Protein AF-A0A7U5XX46-F1 (afdb_monomer_lite)

Foldseek 3Di:
DPLLVVLLVQLVVLLVLLVVLVCCVPPNDDDPVNCVSNVVVLVVQQVCCVVCVVVVQFPPDPRRGGHPVVSVVSSNVVSVVSSVVSVVVVVVVVVVD

Sequence (97 aa):
MPVRRRALLAATCVVAYFFVSYAVIVFGPAGPVTFYATLPAQALVIAWNPVLGPLGLTEGSWLVAPTVPACIAIVLLYGALAYGAVLLAGARRGRGR

pLDDT: mean 76.67, std 8.66, range [46.69, 86.94]

Secondary structure (DSSP, 8-state):
--HHHHHHHHHHHHHHHHHHHHHHHHHSPPSHHHHHHHHHHHHHHHHHHHHHTTTT-B--SSS-PBPHHHHHHHHHHHHHHHHHHHHHHHHHHHTT-

Radius of gyration: 16.11 Å; chains: 1; bounding box: 38×23×49 Å

Structure (mmCIF, N/CA/C/O backbone):
data_AF-A0A7U5XX46-F1
#
_entry.id   AF-A0A7U5XX46-F1
#
loop_
_atom_site.group_PDB
_atom_site.id
_atom_site.type_symbol
_atom_site.label_atom_id
_atom_site.label_alt_id
_atom_site.label_comp_id
_atom_site.label_asym_id
_atom_site.label_entity_id
_atom_site.label_seq_id
_atom_site.pdbx_PDB_ins_code
_atom_site.Cartn_x
_atom_site.Cartn_y
_atom_site.Cartn_z
_atom_site.occupancy
_atom_site.B_iso_or_equiv
_atom_site.auth_seq_id
_atom_site.auth_comp_id
_atom_site.auth_asym_id
_atom_site.auth_atom_id
_atom_site.pdbx_PDB_model_num
ATOM 1 N N . MET A 1 1 ? -8.195 10.478 22.440 1.00 59.66 1 MET A N 1
ATOM 2 C CA . MET A 1 1 ? -8.501 10.637 20.997 1.00 59.66 1 MET A CA 1
ATOM 3 C C . MET A 1 1 ? -9.655 9.717 20.616 1.00 59.66 1 MET A C 1
ATOM 5 O O . MET A 1 1 ? -9.567 8.538 20.946 1.00 59.66 1 MET A O 1
ATOM 9 N N . PRO A 1 2 ? -10.705 10.217 19.943 1.00 80.44 2 PRO A N 1
ATOM 10 C CA . PRO A 1 2 ? -11.806 9.381 19.459 1.00 80.44 2 PRO A CA 1
ATOM 11 C C . PRO A 1 2 ? -11.294 8.327 18.462 1.00 80.44 2 PRO A C 1
ATOM 13 O O . PRO A 1 2 ? -10.427 8.625 17.639 1.00 80.44 2 PRO A O 1
ATOM 16 N N . VAL A 1 3 ? -11.826 7.099 18.528 1.00 82.75 3 VAL A N 1
ATOM 17 C CA . VAL A 1 3 ? -11.400 5.941 17.704 1.00 82.75 3 VAL A CA 1
ATOM 18 C C . VAL A 1 3 ? -11.410 6.276 16.209 1.00 82.75 3 VAL A C 1
ATOM 20 O O . VAL A 1 3 ? -10.476 5.930 15.493 1.00 82.75 3 VAL A O 1
ATOM 23 N N . ARG A 1 4 ? -12.397 7.060 15.764 1.00 80.88 4 ARG A N 1
ATOM 24 C CA . ARG A 1 4 ? -12.509 7.545 14.382 1.00 80.88 4 ARG A CA 1
ATOM 25 C C . ARG A 1 4 ? -11.303 8.381 13.932 1.00 80.88 4 ARG A C 1
ATOM 27 O O . ARG A 1 4 ? -10.827 8.192 12.823 1.00 80.88 4 ARG A O 1
ATOM 34 N N . ARG A 1 5 ? -10.753 9.252 14.794 1.00 84.19 5 ARG A N 1
ATOM 35 C CA . ARG A 1 5 ? -9.530 10.019 14.472 1.00 84.19 5 ARG A CA 1
ATOM 36 C C . ARG A 1 5 ? -8.305 9.114 14.353 1.00 84.19 5 ARG A C 1
ATOM 38 O O . ARG A 1 5 ? -7.476 9.349 13.487 1.00 84.19 5 ARG A O 1
ATOM 45 N N . ARG A 1 6 ? -8.198 8.075 15.190 1.00 81.62 6 ARG A N 1
ATOM 46 C CA . ARG A 1 6 ? -7.104 7.090 15.099 1.00 81.62 6 ARG A CA 1
ATOM 47 C C . ARG A 1 6 ? -7.185 6.273 13.811 1.00 81.62 6 ARG A C 1
ATOM 49 O O . ARG A 1 6 ? -6.161 6.047 13.184 1.00 81.62 6 ARG A O 1
ATOM 56 N N . ALA A 1 7 ? -8.392 5.877 13.413 1.00 80.50 7 ALA A N 1
ATOM 57 C CA . ALA A 1 7 ? -8.620 5.161 12.163 1.00 80.50 7 ALA A CA 1
ATOM 58 C C . ALA A 1 7 ? -8.274 6.027 10.942 1.00 80.50 7 ALA A C 1
ATOM 60 O O . ALA A 1 7 ? -7.604 5.548 10.033 1.00 80.50 7 ALA A O 1
ATOM 61 N N . LEU A 1 8 ? -8.667 7.308 10.950 1.00 82.50 8 LEU A N 1
ATOM 62 C CA . LEU A 1 8 ? -8.284 8.260 9.902 1.00 82.50 8 LEU A CA 1
ATOM 63 C C . LEU A 1 8 ? -6.766 8.442 9.833 1.00 82.50 8 LEU A C 1
ATOM 65 O O . LEU A 1 8 ? -6.205 8.314 8.756 1.00 82.50 8 LEU A O 1
ATOM 69 N N . LEU A 1 9 ? -6.097 8.659 10.971 1.00 85.44 9 LEU A N 1
ATOM 70 C CA . LEU A 1 9 ? -4.636 8.776 11.015 1.00 85.44 9 LEU A CA 1
ATOM 71 C C . LEU A 1 9 ? -3.947 7.530 10.452 1.00 85.44 9 LEU A C 1
ATOM 73 O O . LEU A 1 9 ? -3.052 7.663 9.629 1.00 85.44 9 LEU A O 1
ATOM 77 N N . ALA A 1 10 ? -4.386 6.329 10.841 1.00 81.56 10 ALA A N 1
ATOM 78 C CA . ALA A 1 10 ? -3.822 5.085 10.322 1.00 81.56 10 ALA A CA 1
ATOM 79 C C . ALA A 1 10 ? -3.997 4.962 8.800 1.00 81.56 10 ALA A C 1
ATOM 81 O O . ALA A 1 10 ? -3.032 4.664 8.101 1.00 81.56 10 ALA A O 1
ATOM 82 N N . ALA A 1 11 ? -5.194 5.249 8.280 1.00 82.38 11 ALA A N 1
ATOM 83 C CA . ALA A 1 11 ? -5.454 5.239 6.843 1.00 82.38 11 ALA A CA 1
ATOM 84 C C . ALA A 1 11 ? -4.588 6.266 6.101 1.00 82.38 11 ALA A C 1
ATOM 86 O O . ALA A 1 11 ? -3.963 5.932 5.099 1.00 82.38 11 ALA A O 1
ATOM 87 N N . THR A 1 12 ? -4.491 7.492 6.621 1.00 84.31 12 THR A N 1
ATOM 88 C CA . THR A 1 12 ? -3.649 8.548 6.048 1.00 84.31 12 THR A CA 1
ATOM 89 C C . THR A 1 12 ? -2.174 8.164 6.063 1.00 84.31 12 THR A C 1
ATOM 91 O O . THR A 1 12 ? -1.505 8.359 5.057 1.00 84.31 12 THR A O 1
ATOM 94 N N . CYS A 1 13 ? -1.663 7.583 7.152 1.00 86.94 13 CYS A N 1
ATOM 95 C CA . CYS A 1 13 ? -0.278 7.116 7.224 1.00 86.94 13 CYS A CA 1
ATOM 96 C C . CYS A 1 13 ? 0.010 6.019 6.195 1.00 86.94 13 CYS A C 1
ATOM 98 O O . CYS A 1 13 ? 1.054 6.063 5.553 1.00 86.94 13 CYS A O 1
ATOM 100 N N . VAL A 1 14 ? -0.912 5.070 6.004 1.00 84.31 14 VAL A N 1
ATOM 101 C CA . VAL A 1 14 ? -0.772 4.013 4.991 1.00 84.31 14 VAL A CA 1
ATOM 102 C C . VAL A 1 14 ? -0.757 4.616 3.588 1.00 84.31 14 VAL A C 1
ATOM 104 O O . VAL A 1 14 ? 0.158 4.339 2.819 1.00 84.31 14 VAL A O 1
ATOM 107 N N . VAL A 1 15 ? -1.714 5.491 3.270 1.00 84.38 15 VAL A N 1
ATOM 108 C CA . VAL A 1 15 ? -1.781 6.157 1.960 1.00 84.38 15 VAL A CA 1
ATOM 109 C C . VAL A 1 15 ? -0.520 6.981 1.701 1.00 84.38 15 VAL A C 1
ATOM 111 O O . VAL A 1 15 ? 0.105 6.831 0.654 1.00 84.38 15 VAL A O 1
ATOM 114 N N . ALA A 1 16 ? -0.107 7.806 2.666 1.00 85.44 16 ALA A N 1
ATOM 115 C CA . ALA A 1 16 ? 1.088 8.632 2.554 1.00 85.44 16 ALA A CA 1
ATOM 116 C C . ALA A 1 16 ? 2.350 7.782 2.374 1.00 85.44 16 ALA A C 1
ATOM 118 O O . ALA A 1 16 ? 3.158 8.093 1.507 1.00 85.44 16 ALA A O 1
ATOM 119 N N . TYR A 1 17 ? 2.497 6.690 3.132 1.00 83.88 17 TYR A N 1
ATOM 120 C CA . TYR A 1 17 ? 3.621 5.769 2.979 1.00 83.88 17 TYR A CA 1
ATOM 121 C C . TYR A 1 17 ? 3.709 5.226 1.551 1.00 83.88 17 TYR A C 1
ATOM 123 O O . TYR A 1 17 ? 4.760 5.341 0.932 1.00 83.88 17 TYR A O 1
ATOM 131 N N . PHE A 1 18 ? 2.606 4.727 0.985 1.00 80.38 18 PHE A N 1
ATOM 132 C CA . PHE A 1 18 ? 2.615 4.203 -0.383 1.00 80.38 18 PHE A CA 1
ATOM 133 C C . PHE A 1 18 ? 2.914 5.272 -1.440 1.00 80.38 18 PHE A C 1
ATOM 135 O O . PHE A 1 18 ? 3.694 5.010 -2.354 1.00 80.38 18 PHE A O 1
ATOM 142 N N . PHE A 1 19 ? 2.347 6.475 -1.310 1.00 81.19 19 PHE A N 1
ATOM 143 C CA . PHE A 1 19 ? 2.652 7.588 -2.216 1.00 81.19 19 PHE A CA 1
ATOM 144 C C . PHE A 1 19 ? 4.125 7.997 -2.143 1.00 81.19 19 PHE A C 1
ATOM 146 O O . PHE A 1 19 ? 4.761 8.187 -3.179 1.00 81.19 19 PHE A O 1
ATOM 153 N N . VAL A 1 20 ? 4.682 8.101 -0.933 1.00 82.81 20 VAL A N 1
ATOM 154 C CA . VAL A 1 20 ? 6.100 8.418 -0.726 1.00 82.81 20 VAL A CA 1
ATOM 155 C C . VAL A 1 20 ? 6.979 7.305 -1.286 1.00 82.81 20 VAL A C 1
ATOM 157 O O . VAL A 1 20 ? 7.923 7.599 -2.010 1.00 82.81 20 VAL A O 1
ATOM 160 N N . SER A 1 21 ? 6.659 6.035 -1.030 1.00 76.81 21 SER A N 1
ATOM 161 C CA . SER A 1 21 ? 7.401 4.903 -1.589 1.00 76.81 21 SER A CA 1
ATOM 162 C C . SER A 1 21 ? 7.379 4.903 -3.116 1.00 76.81 21 SER A C 1
ATOM 164 O O . SER A 1 21 ? 8.425 4.706 -3.723 1.00 76.81 21 SER A O 1
ATOM 166 N N . TYR A 1 22 ? 6.234 5.183 -3.744 1.00 75.44 22 TYR A N 1
ATOM 167 C CA . TYR A 1 22 ? 6.136 5.312 -5.199 1.00 75.44 22 TYR A CA 1
ATOM 168 C C . TYR A 1 22 ? 6.981 6.478 -5.725 1.00 75.44 22 TYR A C 1
ATOM 170 O O . TYR A 1 22 ? 7.786 6.294 -6.634 1.00 75.44 22 TYR A O 1
ATOM 178 N N . ALA A 1 23 ? 6.866 7.662 -5.116 1.00 75.94 23 ALA A N 1
ATOM 179 C CA . ALA A 1 23 ? 7.655 8.826 -5.510 1.00 75.94 23 ALA A CA 1
ATOM 180 C C . ALA A 1 23 ? 9.165 8.568 -5.379 1.00 75.94 23 ALA A C 1
ATOM 182 O O . ALA A 1 23 ? 9.939 8.980 -6.236 1.00 75.94 23 ALA A O 1
ATOM 183 N N . VAL A 1 24 ? 9.580 7.844 -4.339 1.00 78.56 24 VAL A N 1
ATOM 184 C CA . VAL A 1 24 ? 10.975 7.454 -4.108 1.00 78.56 24 VAL A CA 1
ATOM 185 C C . VAL A 1 24 ? 11.456 6.407 -5.122 1.00 78.56 24 VAL A C 1
ATOM 187 O O . VAL A 1 24 ? 12.600 6.489 -5.553 1.00 78.56 24 VAL A O 1
ATOM 190 N N . ILE A 1 25 ? 10.609 5.463 -5.550 1.00 74.88 25 ILE A N 1
ATOM 191 C CA . ILE A 1 25 ? 10.949 4.508 -6.623 1.00 74.88 25 ILE A CA 1
ATOM 192 C C . ILE A 1 25 ? 11.121 5.231 -7.969 1.00 74.88 25 ILE A C 1
ATOM 194 O O . ILE A 1 25 ? 12.046 4.916 -8.710 1.00 74.88 25 ILE A O 1
ATOM 198 N N . VAL A 1 26 ? 10.233 6.179 -8.290 1.00 72.56 26 VAL A N 1
ATOM 199 C CA . VAL A 1 26 ? 10.183 6.826 -9.615 1.00 72.56 26 VAL A CA 1
ATOM 200 C C . VAL A 1 26 ? 11.173 7.986 -9.745 1.00 72.56 26 VAL A C 1
ATOM 202 O O . VAL A 1 26 ? 11.810 8.135 -10.784 1.00 72.56 26 VAL A O 1
ATOM 205 N N . PHE A 1 27 ? 11.303 8.817 -8.709 1.00 75.38 27 PHE A N 1
ATOM 206 C CA . PHE A 1 27 ? 12.080 10.065 -8.743 1.00 75.38 27 PHE A CA 1
ATOM 207 C C . PHE A 1 27 ? 13.255 10.086 -7.756 1.00 75.38 27 PHE A C 1
ATOM 209 O O . PHE A 1 27 ? 14.038 11.036 -7.755 1.00 75.38 27 PHE A O 1
ATOM 216 N N . GLY A 1 28 ? 13.357 9.096 -6.867 1.00 70.06 28 GLY A N 1
ATOM 217 C CA . GLY A 1 28 ? 14.361 9.082 -5.809 1.00 70.06 28 GLY A CA 1
ATOM 218 C C . GLY A 1 28 ? 15.743 8.617 -6.280 1.00 70.06 28 GLY A C 1
ATOM 219 O O . GLY A 1 28 ? 15.886 7.996 -7.334 1.00 70.06 28 GLY A O 1
ATOM 220 N N . PRO A 1 29 ? 16.792 8.888 -5.483 1.00 74.31 29 PRO A N 1
ATOM 221 C CA . PRO A 1 29 ? 18.133 8.403 -5.771 1.00 74.31 29 PRO A CA 1
ATOM 222 C C . PRO A 1 29 ? 18.178 6.871 -5.699 1.00 74.31 29 PRO A C 1
ATOM 224 O O . PRO A 1 29 ? 17.732 6.262 -4.720 1.00 74.31 29 PRO A O 1
ATOM 227 N N . ALA A 1 30 ? 18.750 6.246 -6.728 1.00 70.25 30 ALA A N 1
ATOM 228 C CA . ALA A 1 30 ? 18.974 4.807 -6.751 1.00 70.25 30 ALA A CA 1
ATOM 229 C C . ALA A 1 30 ? 20.018 4.423 -5.689 1.00 70.25 30 ALA A C 1
ATOM 231 O O . ALA A 1 30 ? 21.127 4.956 -5.663 1.00 70.25 30 ALA A O 1
ATOM 232 N N . GLY A 1 31 ? 19.660 3.502 -4.795 1.00 73.12 31 GLY A N 1
ATOM 233 C CA . GLY A 1 31 ? 20.548 3.049 -3.731 1.00 73.12 31 GLY A CA 1
ATOM 234 C C . GLY A 1 31 ? 19.901 2.019 -2.801 1.00 73.12 31 GLY A C 1
ATOM 235 O O . GLY A 1 31 ? 18.679 1.857 -2.803 1.00 73.12 31 GLY A O 1
ATOM 236 N N . PRO A 1 32 ? 20.702 1.325 -1.975 1.00 74.44 32 PRO A N 1
ATOM 237 C CA . PRO A 1 32 ? 20.214 0.254 -1.107 1.00 74.44 32 PRO A CA 1
ATOM 238 C C . PRO A 1 32 ? 19.196 0.752 -0.073 1.00 74.44 32 PRO A C 1
ATOM 240 O O . PRO A 1 32 ? 18.213 0.071 0.191 1.00 74.44 32 PRO A O 1
ATOM 243 N N . VAL A 1 33 ? 19.364 1.965 0.465 1.00 74.25 33 VAL A N 1
ATOM 244 C CA . VAL A 1 33 ? 18.415 2.558 1.427 1.00 74.25 33 VAL A CA 1
ATOM 245 C C . VAL A 1 33 ? 17.032 2.753 0.795 1.00 74.25 33 VAL A C 1
ATOM 247 O O . VAL A 1 33 ? 16.025 2.346 1.371 1.00 74.25 33 VAL A O 1
ATOM 250 N N . THR A 1 34 ? 16.991 3.306 -0.419 1.00 74.56 34 THR A N 1
ATOM 251 C CA . THR A 1 34 ? 15.780 3.472 -1.236 1.00 74.56 34 THR A CA 1
ATOM 252 C C . THR A 1 34 ? 15.123 2.120 -1.523 1.00 74.56 34 THR A C 1
ATOM 254 O O . THR A 1 34 ? 13.907 1.972 -1.385 1.00 74.56 34 THR A O 1
ATOM 257 N N . PHE A 1 35 ? 15.924 1.107 -1.857 1.00 73.75 35 PHE A N 1
ATOM 258 C CA . PHE A 1 35 ? 15.441 -0.248 -2.111 1.00 73.75 35 PHE A CA 1
ATOM 259 C C . PHE A 1 35 ? 14.770 -0.857 -0.870 1.00 73.75 35 PHE A C 1
ATOM 261 O O . PHE A 1 35 ? 13.624 -1.291 -0.950 1.00 73.75 35 PHE A O 1
ATOM 268 N N . TYR A 1 36 ? 15.416 -0.813 0.300 1.00 76.50 36 TYR A N 1
ATOM 269 C CA . TYR A 1 36 ? 14.847 -1.360 1.539 1.00 76.50 36 TYR A CA 1
ATOM 270 C C . TYR A 1 36 ? 13.620 -0.587 2.036 1.00 76.50 36 TYR A C 1
ATOM 272 O O . TYR A 1 36 ? 12.660 -1.198 2.504 1.00 76.50 36 TYR A O 1
ATOM 280 N N . ALA A 1 37 ? 13.611 0.743 1.906 1.00 74.31 37 ALA A N 1
ATOM 281 C CA . ALA A 1 37 ? 12.484 1.577 2.328 1.00 74.31 37 ALA A CA 1
ATOM 282 C C . ALA A 1 37 ? 11.210 1.330 1.499 1.00 74.31 37 ALA A C 1
ATOM 284 O O . ALA A 1 37 ? 10.096 1.522 1.992 1.00 74.31 37 ALA A O 1
ATOM 285 N N . THR A 1 38 ? 11.376 0.905 0.245 1.00 75.50 38 THR A N 1
ATOM 286 C CA . THR A 1 38 ? 10.289 0.703 -0.723 1.00 75.50 38 THR A CA 1
ATOM 287 C C . THR A 1 38 ? 9.948 -0.771 -0.944 1.00 75.50 38 THR A C 1
ATOM 289 O O . THR A 1 38 ? 8.929 -1.079 -1.558 1.00 75.50 38 THR A O 1
ATOM 292 N N . LEU A 1 39 ? 10.748 -1.684 -0.392 1.00 79.44 39 LEU A N 1
ATOM 293 C CA . LEU A 1 39 ? 10.592 -3.135 -0.489 1.00 79.44 39 LEU A CA 1
ATOM 294 C C . LEU A 1 39 ? 9.186 -3.625 -0.099 1.00 79.44 39 LEU A C 1
ATOM 296 O O . LEU A 1 39 ? 8.619 -4.420 -0.848 1.00 79.44 39 LEU A O 1
ATOM 300 N N . PRO A 1 40 ? 8.556 -3.127 0.987 1.00 77.56 40 PRO A N 1
ATOM 301 C CA . PRO A 1 40 ? 7.185 -3.511 1.321 1.00 77.56 40 PRO A CA 1
ATOM 302 C C . PRO A 1 40 ? 6.176 -3.117 0.236 1.00 77.56 40 PRO A C 1
ATOM 304 O O . PRO A 1 40 ? 5.273 -3.892 -0.072 1.00 77.56 40 PRO A O 1
ATOM 307 N N . ALA A 1 41 ? 6.343 -1.940 -0.375 1.00 72.81 41 ALA A N 1
ATOM 308 C CA . ALA A 1 41 ? 5.483 -1.481 -1.461 1.00 72.81 41 ALA A CA 1
ATOM 309 C C . ALA A 1 41 ? 5.706 -2.303 -2.742 1.00 72.81 41 ALA A C 1
ATOM 311 O O . ALA A 1 41 ? 4.738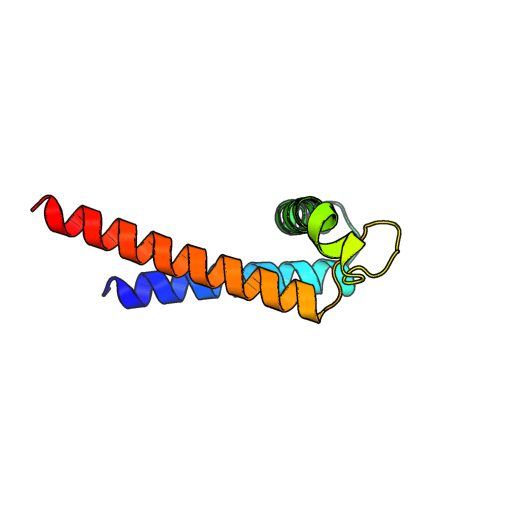 -2.704 -3.386 1.00 72.81 41 ALA A O 1
ATOM 312 N N . GLN A 1 42 ? 6.962 -2.628 -3.065 1.00 74.06 42 GLN A N 1
ATOM 313 C CA . GLN A 1 42 ? 7.311 -3.491 -4.199 1.00 74.06 42 GLN A CA 1
ATOM 314 C C . GLN A 1 42 ? 6.756 -4.913 -4.034 1.00 74.06 42 GLN A C 1
ATOM 316 O O . GLN A 1 42 ? 6.176 -5.459 -4.968 1.00 74.06 42 GLN A O 1
ATOM 321 N N . ALA A 1 43 ? 6.867 -5.505 -2.842 1.00 79.88 43 ALA A N 1
ATOM 322 C CA . ALA A 1 43 ? 6.315 -6.828 -2.552 1.00 79.88 43 ALA A CA 1
ATOM 323 C C . ALA A 1 43 ? 4.790 -6.860 -2.731 1.00 79.88 43 ALA A C 1
ATOM 325 O O . ALA A 1 43 ? 4.241 -7.814 -3.282 1.00 79.88 43 ALA A O 1
ATOM 326 N N . LEU A 1 44 ? 4.109 -5.793 -2.308 1.00 77.12 44 LEU A N 1
ATOM 327 C CA . LEU A 1 44 ? 2.670 -5.649 -2.485 1.00 77.12 44 LEU A CA 1
ATOM 328 C C . LEU A 1 44 ? 2.295 -5.582 -3.969 1.00 77.12 44 LEU A C 1
ATOM 330 O O . LEU A 1 44 ? 1.388 -6.278 -4.410 1.00 77.12 44 LEU A O 1
ATOM 334 N N . VAL A 1 45 ? 3.025 -4.779 -4.742 1.00 72.81 45 VAL A N 1
ATOM 335 C CA . VAL A 1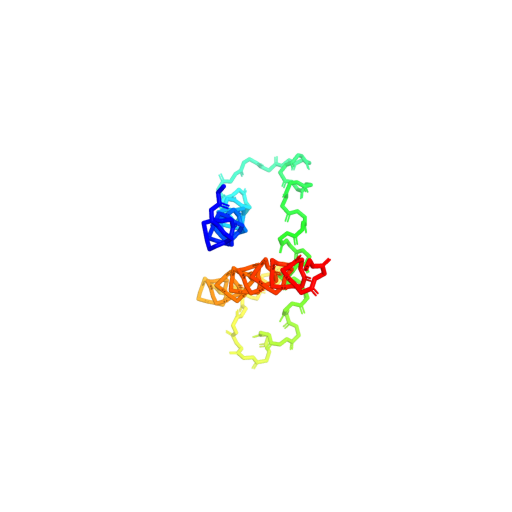 45 ? 2.864 -4.674 -6.195 1.00 72.81 45 VAL A CA 1
ATOM 336 C C . VAL A 1 45 ? 3.028 -6.042 -6.866 1.00 72.81 45 VAL A C 1
ATOM 338 O O . VAL A 1 45 ? 2.161 -6.460 -7.631 1.00 72.81 45 VAL A O 1
ATOM 341 N N . ILE A 1 46 ? 4.084 -6.781 -6.515 1.00 77.50 46 ILE A N 1
ATOM 342 C CA . ILE A 1 46 ? 4.341 -8.128 -7.039 1.00 77.50 46 ILE A CA 1
ATOM 343 C C . ILE A 1 46 ? 3.179 -9.076 -6.716 1.00 77.50 46 ILE A C 1
ATOM 345 O O . ILE A 1 46 ? 2.762 -9.844 -7.582 1.00 77.50 46 ILE A O 1
ATOM 349 N N . ALA A 1 47 ? 2.617 -8.999 -5.508 1.00 82.62 47 ALA A N 1
ATOM 350 C CA . ALA A 1 47 ? 1.485 -9.831 -5.105 1.00 82.62 47 ALA A CA 1
ATOM 351 C C . ALA A 1 47 ? 0.209 -9.559 -5.924 1.00 82.62 47 ALA A C 1
ATOM 353 O O . ALA A 1 47 ? -0.598 -10.468 -6.114 1.00 82.62 47 ALA A O 1
ATOM 354 N N . TRP A 1 48 ? 0.028 -8.337 -6.434 1.00 80.56 48 TRP A N 1
ATOM 355 C CA . TRP A 1 48 ? -1.126 -7.967 -7.259 1.00 80.56 48 TRP A CA 1
ATOM 356 C C . TRP A 1 48 ? -0.951 -8.279 -8.751 1.00 80.56 48 TRP A C 1
ATOM 358 O O . TRP A 1 48 ? -1.943 -8.352 -9.477 1.00 80.56 48 TRP A O 1
ATOM 368 N N . ASN A 1 49 ? 0.270 -8.531 -9.225 1.00 79.44 49 ASN A N 1
ATOM 369 C CA . ASN A 1 49 ? 0.542 -8.775 -10.646 1.00 79.44 49 ASN A CA 1
ATOM 370 C C . ASN A 1 49 ? -0.239 -9.931 -11.289 1.00 79.44 49 ASN A C 1
ATOM 372 O O . ASN A 1 49 ? -0.705 -9.740 -12.413 1.00 79.44 49 ASN A O 1
ATOM 376 N N . PRO A 1 50 ? -0.467 -11.084 -10.627 1.00 81.06 50 PRO A N 1
ATOM 377 C CA . PRO A 1 50 ? -1.301 -12.147 -11.191 1.00 81.06 50 PRO A CA 1
ATOM 378 C C . PRO A 1 50 ? -2.745 -11.712 -11.476 1.00 81.06 50 PRO A C 1
ATOM 380 O O . PRO A 1 50 ? -3.389 -12.270 -12.358 1.00 81.06 50 PRO A O 1
ATOM 383 N N . VAL A 1 51 ? -3.251 -10.714 -10.745 1.00 82.81 51 VAL A N 1
ATOM 384 C CA . VAL A 1 51 ? -4.602 -10.163 -10.921 1.00 82.81 51 VAL A CA 1
ATOM 385 C C . VAL A 1 51 ? -4.602 -9.033 -11.952 1.00 82.81 51 VAL A C 1
ATOM 387 O O . VAL A 1 51 ? -5.494 -8.960 -12.790 1.00 82.81 51 VAL A O 1
ATOM 390 N N . LEU A 1 52 ? -3.600 -8.154 -11.911 1.00 81.75 52 LEU A N 1
ATOM 391 C CA . LEU A 1 52 ? -3.532 -6.959 -12.758 1.00 81.75 52 LEU A CA 1
ATOM 392 C C . LEU A 1 52 ? -3.045 -7.241 -14.182 1.00 81.75 52 LEU A C 1
ATOM 394 O O . LEU A 1 52 ? -3.472 -6.565 -15.116 1.00 81.75 52 LEU A O 1
ATOM 398 N N . GLY A 1 53 ? -2.163 -8.228 -14.352 1.00 77.56 53 GLY A N 1
ATOM 399 C CA . GLY A 1 53 ? -1.583 -8.598 -15.643 1.00 77.56 53 GLY A CA 1
ATOM 400 C C . GLY A 1 53 ? -2.638 -9.001 -16.679 1.00 77.56 53 GLY A C 1
AT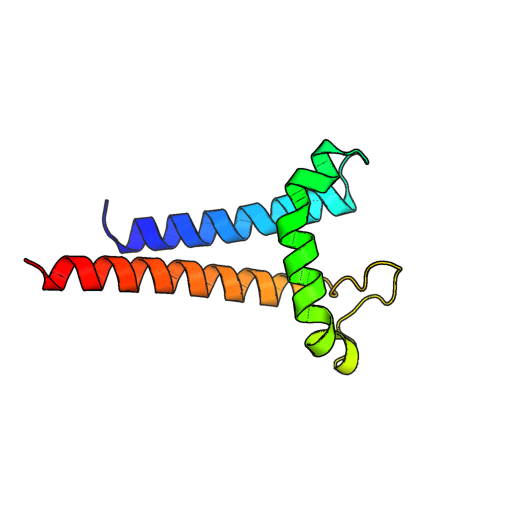OM 401 O O . GLY A 1 53 ? -2.682 -8.385 -17.743 1.00 77.56 53 GLY A O 1
ATOM 402 N N . PRO A 1 54 ? -3.544 -9.954 -16.376 1.00 81.81 54 PRO A N 1
ATOM 403 C CA . PRO A 1 54 ? -4.629 -10.333 -17.285 1.00 81.81 54 PRO A CA 1
ATOM 404 C C . PRO A 1 54 ? -5.592 -9.188 -17.629 1.00 81.81 54 PRO A C 1
ATOM 406 O O . PRO A 1 54 ? -6.253 -9.231 -18.661 1.00 81.81 54 PRO A O 1
ATOM 409 N N . LEU A 1 55 ? -5.673 -8.165 -16.773 1.00 81.50 55 LEU A N 1
ATOM 410 C CA . LEU A 1 55 ? -6.521 -6.988 -16.970 1.00 81.50 55 LEU A CA 1
ATOM 411 C C . LEU A 1 55 ? -5.839 -5.887 -17.800 1.00 81.50 55 LEU A C 1
ATOM 413 O O . LEU A 1 55 ? -6.436 -4.833 -18.007 1.00 81.50 55 LEU A O 1
ATOM 417 N N . GLY A 1 56 ? -4.593 -6.093 -18.247 1.00 78.56 56 GLY A N 1
ATOM 418 C CA . GLY A 1 56 ? -3.818 -5.075 -18.964 1.00 78.56 56 GLY A CA 1
ATOM 419 C C . GLY A 1 56 ? -3.460 -3.865 -18.096 1.00 78.56 56 GLY A C 1
ATOM 420 O O . GLY A 1 56 ? -3.178 -2.790 -18.616 1.00 78.56 56 GLY A O 1
ATOM 421 N N . LEU A 1 57 ? -3.491 -4.018 -16.769 1.00 80.38 57 LEU A N 1
ATOM 422 C CA . LEU A 1 57 ? -3.257 -2.936 -15.810 1.00 80.38 57 LEU A CA 1
ATOM 423 C C . LEU A 1 57 ? -1.795 -2.847 -15.364 1.00 80.38 57 LEU A C 1
ATOM 425 O O . LEU A 1 57 ? -1.514 -2.275 -14.308 1.00 80.38 57 LEU A O 1
ATOM 429 N N . THR A 1 58 ? -0.869 -3.389 -16.152 1.00 79.62 58 THR A N 1
ATOM 430 C CA . THR A 1 58 ? 0.565 -3.417 -15.862 1.00 79.62 58 THR A CA 1
ATOM 431 C C . THR A 1 58 ? 1.380 -2.841 -17.020 1.00 79.62 58 THR A C 1
ATOM 433 O O . THR A 1 58 ? 1.014 -2.984 -18.182 1.00 79.62 58 THR A O 1
ATOM 436 N N . GLU A 1 59 ? 2.494 -2.177 -16.713 1.00 68.31 59 GLU A N 1
ATOM 437 C CA . GLU A 1 59 ? 3.292 -1.423 -17.696 1.00 68.31 59 GLU A CA 1
ATOM 438 C C . GLU A 1 59 ? 4.304 -2.281 -18.483 1.00 68.31 59 GLU A C 1
ATOM 440 O O . GLU A 1 59 ? 5.068 -1.760 -19.291 1.00 68.31 59 GLU A O 1
ATOM 445 N N . GLY A 1 60 ? 4.335 -3.601 -18.268 1.00 58.09 60 GLY A N 1
ATOM 446 C CA . GLY A 1 60 ? 5.142 -4.543 -19.063 1.00 58.09 60 GLY A CA 1
ATOM 447 C C . GLY A 1 60 ? 6.670 -4.432 -18.921 1.00 58.09 60 GLY A C 1
ATOM 448 O O . GLY A 1 60 ? 7.388 -5.183 -19.578 1.00 58.09 60 GLY A O 1
ATOM 449 N N . SER A 1 61 ? 7.187 -3.534 -18.077 1.00 59.78 61 SER A N 1
ATOM 450 C CA . SER A 1 61 ? 8.620 -3.405 -17.788 1.00 59.78 61 SER A CA 1
ATOM 451 C C . SER A 1 61 ? 9.097 -4.407 -16.717 1.00 59.78 61 SER A C 1
ATOM 453 O O . SER A 1 61 ? 8.299 -5.101 -16.090 1.00 59.78 61 SER A O 1
ATOM 455 N N . TRP A 1 62 ? 10.424 -4.531 -16.565 1.00 49.53 62 TRP A N 1
ATOM 456 C CA . TRP A 1 62 ? 11.174 -5.576 -15.831 1.00 49.53 62 TRP A CA 1
ATOM 457 C C . TRP A 1 62 ? 10.775 -5.830 -14.362 1.00 49.53 62 TRP A C 1
ATOM 459 O O . TRP A 1 62 ? 11.076 -6.887 -13.811 1.00 49.53 62 TRP A O 1
ATOM 469 N N . LEU A 1 63 ? 10.038 -4.909 -13.753 1.00 55.34 63 LEU A N 1
ATOM 470 C CA . LEU A 1 63 ? 9.128 -5.170 -12.647 1.00 55.34 63 LEU A CA 1
ATOM 471 C C . LEU A 1 63 ? 7.765 -4.782 -13.186 1.00 55.34 63 LEU A C 1
ATOM 473 O O . LEU A 1 63 ? 7.575 -3.616 -13.508 1.00 55.34 63 LEU A O 1
ATOM 477 N N . VAL A 1 64 ? 6.858 -5.746 -13.332 1.00 56.44 64 VAL A N 1
ATOM 478 C CA . VAL A 1 64 ? 5.495 -5.531 -13.827 1.00 56.44 64 VAL A CA 1
ATOM 479 C C . VAL A 1 64 ? 4.825 -4.526 -12.881 1.00 56.44 64 VAL A C 1
ATOM 481 O O . VAL A 1 64 ? 4.290 -4.888 -11.839 1.00 56.44 64 VAL A O 1
ATOM 484 N N . ALA A 1 65 ? 4.998 -3.240 -13.170 1.00 63.88 65 ALA A N 1
ATOM 485 C CA . ALA A 1 65 ? 4.546 -2.142 -12.344 1.00 63.88 65 ALA A CA 1
ATOM 486 C C . ALA A 1 65 ? 3.081 -1.893 -12.711 1.00 63.88 65 ALA A C 1
ATOM 488 O O . ALA A 1 65 ? 2.760 -1.820 -13.901 1.00 63.88 65 ALA A O 1
ATOM 489 N N . PRO A 1 66 ? 2.165 -1.813 -11.736 1.00 62.75 66 PRO A N 1
ATOM 490 C CA . PRO A 1 66 ? 0.792 -1.456 -11.991 1.00 62.75 66 PRO A CA 1
ATOM 491 C C . PRO A 1 66 ? 0.763 -0.072 -12.613 1.00 62.75 66 PRO A C 1
ATOM 493 O O . PRO A 1 66 ? 1.463 0.833 -12.157 1.00 62.75 66 PRO A O 1
ATOM 496 N N . THR A 1 67 ? -0.109 0.103 -13.595 1.00 75.81 67 THR A N 1
ATOM 497 C CA . THR A 1 67 ? -0.447 1.429 -14.106 1.00 75.81 67 THR A CA 1
ATOM 498 C C . THR A 1 67 ? -0.824 2.363 -12.949 1.00 75.81 67 THR A C 1
ATOM 500 O O . THR A 1 67 ? -1.375 1.928 -11.930 1.00 75.81 67 THR A O 1
ATOM 503 N N . VAL A 1 68 ? -0.576 3.667 -13.107 1.00 73.62 68 VAL A N 1
ATOM 504 C CA . VAL A 1 68 ? -0.929 4.692 -12.102 1.00 73.62 68 VAL A CA 1
ATOM 505 C C . VAL A 1 68 ? -2.362 4.527 -11.545 1.00 73.62 68 VAL A C 1
ATOM 507 O O . VAL A 1 68 ? -2.523 4.577 -10.322 1.00 73.62 68 VAL A O 1
ATOM 510 N N . PRO A 1 69 ? -3.406 4.245 -12.358 1.00 75.38 69 PRO A N 1
ATOM 511 C CA . PRO A 1 69 ? -4.757 3.998 -11.850 1.00 75.38 69 PRO A CA 1
ATOM 512 C C . PRO A 1 69 ? -4.866 2.759 -10.948 1.00 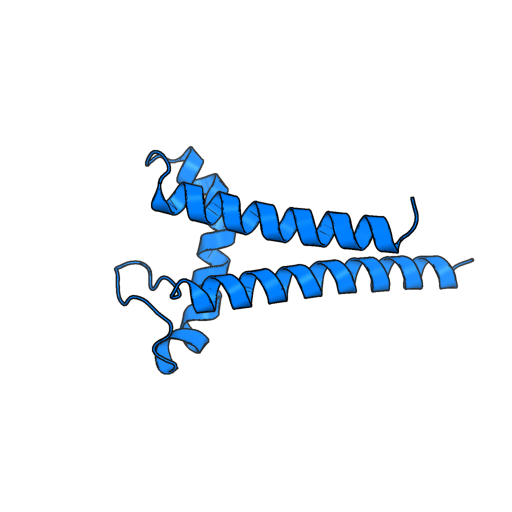75.38 69 PRO A C 1
ATOM 514 O O . PRO A 1 69 ? -5.531 2.812 -9.912 1.00 75.38 69 PRO A O 1
ATOM 517 N N . ALA A 1 70 ? -4.197 1.657 -11.301 1.00 78.25 70 ALA A N 1
ATOM 518 C CA . ALA A 1 70 ? -4.173 0.447 -10.482 1.00 78.25 70 ALA A CA 1
ATOM 519 C C . ALA A 1 70 ? -3.438 0.683 -9.153 1.00 78.25 70 ALA A C 1
ATOM 521 O O . ALA A 1 70 ? -3.923 0.259 -8.103 1.00 78.25 70 ALA A O 1
ATOM 522 N N . CYS A 1 71 ? -2.335 1.440 -9.168 1.00 77.12 71 CYS A N 1
ATOM 523 C CA . CYS A 1 71 ? -1.653 1.877 -7.949 1.00 77.12 71 CYS A CA 1
ATOM 524 C C . CYS A 1 71 ? -2.594 2.666 -7.023 1.00 77.12 71 CYS A C 1
ATOM 526 O O . CYS A 1 71 ? -2.685 2.357 -5.835 1.00 77.12 71 CYS A O 1
ATOM 528 N N . ILE A 1 72 ? -3.345 3.641 -7.550 1.00 79.50 72 ILE A N 1
ATOM 529 C CA . ILE A 1 72 ? -4.306 4.428 -6.757 1.00 79.50 72 ILE A CA 1
ATOM 530 C C . ILE A 1 72 ? -5.376 3.520 -6.136 1.00 79.50 72 ILE A C 1
ATOM 532 O O . ILE A 1 72 ? -5.663 3.640 -4.944 1.00 79.50 72 ILE A O 1
ATOM 536 N N . ALA A 1 73 ? -5.936 2.586 -6.910 1.00 82.12 73 ALA A N 1
ATOM 537 C CA . ALA A 1 73 ? -6.959 1.661 -6.424 1.00 82.12 73 ALA A CA 1
ATOM 538 C C . ALA A 1 73 ? -6.447 0.779 -5.272 1.00 82.12 73 ALA A C 1
ATOM 540 O O . ALA A 1 73 ? -7.121 0.644 -4.249 1.00 82.12 73 ALA A O 1
ATOM 541 N N . ILE A 1 74 ? -5.232 0.240 -5.402 1.00 82.38 74 ILE A N 1
ATOM 542 C CA . ILE A 1 74 ? -4.564 -0.548 -4.359 1.00 82.38 74 ILE A CA 1
ATOM 543 C C . ILE A 1 74 ? -4.374 0.304 -3.102 1.00 82.38 74 ILE A C 1
ATOM 545 O O . ILE A 1 74 ? -4.783 -0.095 -2.014 1.00 82.38 74 ILE A O 1
ATOM 549 N N . VAL A 1 75 ? -3.819 1.508 -3.233 1.00 83.88 75 VAL A N 1
ATOM 550 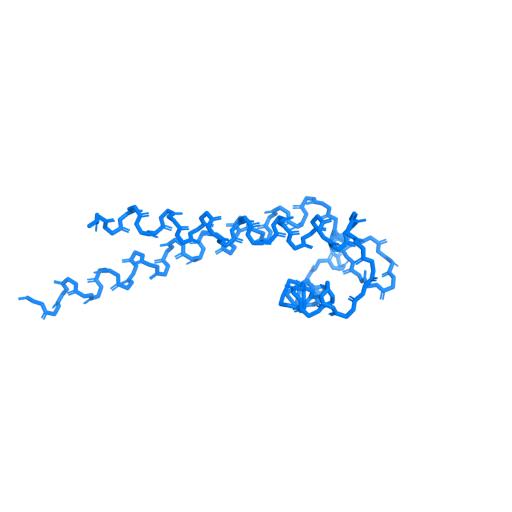C CA . VAL A 1 75 ? -3.571 2.400 -2.092 1.00 83.88 75 VAL A CA 1
ATOM 551 C C . VAL A 1 75 ? -4.861 2.742 -1.347 1.00 83.88 75 VAL A C 1
ATOM 553 O O . VAL A 1 75 ? -4.901 2.678 -0.115 1.00 83.88 75 VAL A O 1
ATOM 556 N N . LEU A 1 76 ? -5.936 3.051 -2.075 1.00 83.69 76 LEU A N 1
ATOM 557 C CA . LEU A 1 76 ? -7.248 3.312 -1.485 1.00 83.69 76 LEU A CA 1
ATOM 558 C C . LEU A 1 76 ? -7.813 2.077 -0.775 1.00 83.69 76 LEU A C 1
ATOM 560 O O . LEU A 1 76 ? -8.335 2.204 0.335 1.00 83.69 76 LEU A O 1
ATOM 564 N N . LEU A 1 77 ? -7.665 0.888 -1.366 1.00 86.75 77 LEU A N 1
ATOM 565 C CA . LEU A 1 77 ? -8.088 -0.372 -0.758 1.00 86.75 77 LEU A CA 1
ATOM 566 C C . LEU A 1 77 ? -7.368 -0.617 0.575 1.00 86.75 77 LEU A C 1
ATOM 568 O O . LEU A 1 77 ? -8.022 -0.847 1.592 1.00 86.75 77 LEU A O 1
ATOM 572 N N . TYR A 1 78 ? -6.037 -0.514 0.611 1.00 82.56 78 TYR A N 1
ATOM 573 C CA . TYR A 1 78 ? -5.275 -0.716 1.848 1.00 82.56 78 TYR A CA 1
ATOM 574 C C . TYR A 1 78 ? -5.536 0.381 2.888 1.00 82.56 78 TYR A C 1
ATOM 576 O O . TYR A 1 78 ? -5.615 0.082 4.082 1.00 82.56 78 TYR A O 1
ATOM 584 N N . GLY A 1 79 ? -5.756 1.628 2.461 1.00 78.75 79 GLY A N 1
ATOM 585 C CA . GLY A 1 79 ? -6.206 2.707 3.343 1.00 78.75 79 GLY A CA 1
ATOM 586 C C . GLY A 1 79 ? -7.564 2.405 3.991 1.00 78.75 79 GLY A C 1
ATOM 587 O O . GLY A 1 79 ? -7.723 2.559 5.206 1.00 78.75 79 GLY A O 1
ATOM 588 N N . ALA A 1 80 ? -8.529 1.907 3.212 1.00 83.31 80 ALA A N 1
ATOM 589 C CA . ALA A 1 80 ? -9.844 1.501 3.707 1.00 83.31 80 ALA A CA 1
ATOM 590 C C . ALA A 1 80 ? -9.762 0.299 4.663 1.00 83.31 80 ALA A C 1
ATOM 592 O O . ALA A 1 80 ? -10.409 0.301 5.715 1.00 83.31 80 ALA A O 1
ATOM 593 N N . LEU A 1 81 ? -8.924 -0.696 4.351 1.00 86.12 81 LEU A N 1
ATOM 594 C CA . LEU A 1 81 ? -8.676 -1.846 5.224 1.00 86.12 81 LEU A CA 1
ATOM 595 C C . LEU A 1 81 ? -8.055 -1.420 6.560 1.00 86.12 81 LEU A C 1
ATOM 597 O O . LEU A 1 81 ? -8.510 -1.868 7.612 1.00 86.12 81 LEU A O 1
ATOM 601 N N . ALA A 1 82 ? -7.073 -0.514 6.547 1.00 84.31 82 ALA A N 1
ATOM 602 C CA . ALA A 1 82 ? -6.462 0.023 7.763 1.00 84.31 82 ALA A CA 1
ATOM 603 C C . ALA A 1 82 ? -7.477 0.795 8.623 1.00 84.31 82 ALA A C 1
ATOM 605 O O . ALA A 1 82 ? -7.554 0.588 9.837 1.00 84.31 82 ALA A O 1
ATOM 606 N N . TYR A 1 83 ? -8.306 1.637 7.996 1.00 82.62 83 TYR A N 1
ATOM 607 C CA . TYR A 1 83 ? -9.395 2.341 8.675 1.00 82.62 83 TYR A CA 1
ATOM 608 C C . TYR A 1 83 ? -10.363 1.358 9.353 1.00 82.62 83 TYR A C 1
ATOM 610 O O . TYR A 1 83 ? -10.644 1.473 10.551 1.00 82.62 83 TYR A O 1
ATOM 618 N N . GLY A 1 84 ? -10.832 0.357 8.602 1.00 83.56 84 GLY A N 1
ATOM 619 C CA . GLY A 1 84 ? -11.740 -0.678 9.090 1.00 83.56 84 GLY A CA 1
ATOM 620 C C . GLY A 1 84 ? -11.139 -1.492 10.235 1.00 83.56 84 GLY A C 1
ATOM 621 O O . GLY A 1 84 ? -11.787 -1.661 11.267 1.00 83.56 84 GLY A O 1
ATOM 622 N N . ALA A 1 85 ? -9.881 -1.924 10.108 1.00 86.56 85 ALA A N 1
ATOM 623 C CA . ALA A 1 85 ? -9.174 -2.685 11.135 1.00 86.56 85 ALA A CA 1
ATOM 624 C C . ALA A 1 85 ? -9.079 -1.916 12.462 1.00 86.56 85 ALA A C 1
ATOM 626 O O . ALA A 1 85 ? -9.334 -2.483 13.526 1.00 86.56 85 ALA A O 1
ATOM 627 N N . VAL A 1 86 ? -8.782 -0.612 12.415 1.00 84.75 86 VAL A N 1
ATOM 628 C CA . VAL A 1 86 ? -8.708 0.228 13.621 1.00 84.75 86 VAL A CA 1
ATOM 629 C C . VAL A 1 86 ? -10.086 0.443 14.248 1.00 84.75 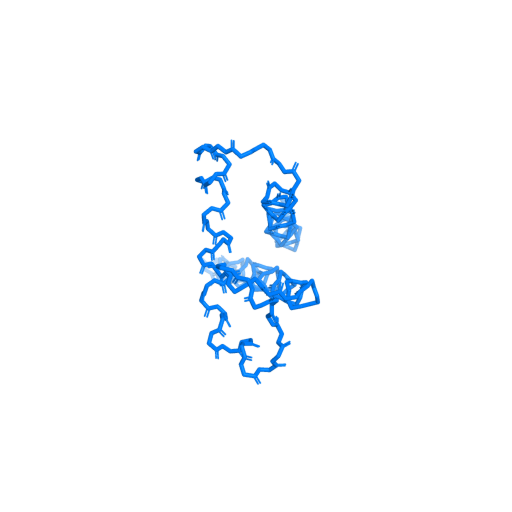86 VAL A C 1
ATOM 631 O O . VAL A 1 86 ? -10.207 0.404 15.476 1.00 84.75 86 VAL A O 1
ATOM 634 N N . LEU A 1 87 ? -11.137 0.625 13.442 1.00 85.12 87 LEU A N 1
ATOM 635 C CA . LEU A 1 87 ? -12.509 0.700 13.953 1.00 85.12 87 LEU A CA 1
ATOM 636 C C . LEU A 1 87 ? -12.941 -0.612 14.622 1.00 85.12 87 LEU A C 1
ATOM 638 O O . LEU A 1 87 ? -13.452 -0.583 15.742 1.00 85.12 87 LEU A O 1
ATOM 642 N N . LEU A 1 88 ? -12.687 -1.755 13.980 1.00 86.75 88 LEU A N 1
ATOM 643 C CA . LEU A 1 88 ? -12.978 -3.091 14.511 1.00 86.75 88 LEU A CA 1
ATOM 644 C C . LEU A 1 88 ? -12.212 -3.368 15.809 1.00 86.75 88 LEU A C 1
ATOM 646 O O . LEU A 1 88 ? -12.794 -3.847 16.783 1.00 86.75 88 LEU A O 1
ATOM 650 N N . ALA A 1 89 ? -10.924 -3.027 15.861 1.00 83.81 89 ALA A N 1
ATOM 651 C CA . ALA A 1 89 ? -10.110 -3.169 17.065 1.00 83.81 89 ALA A CA 1
ATOM 652 C C . ALA A 1 89 ? -10.605 -2.264 18.208 1.00 83.81 89 ALA A C 1
ATOM 654 O O . ALA A 1 89 ? -10.647 -2.685 19.367 1.00 83.81 89 ALA A O 1
ATOM 655 N N . GLY A 1 90 ? -11.028 -1.036 17.890 1.00 79.31 90 GLY A N 1
ATOM 656 C CA . GLY A 1 90 ? -11.648 -0.121 18.846 1.00 79.31 90 GLY A CA 1
ATOM 657 C C . GLY A 1 90 ? -12.986 -0.636 19.384 1.00 79.31 90 GLY A C 1
ATOM 658 O O . GLY A 1 90 ? -13.215 -0.580 20.590 1.00 79.31 90 GLY A O 1
ATOM 659 N N . ALA A 1 91 ? -13.833 -1.201 18.519 1.00 77.19 91 ALA A N 1
ATOM 660 C CA . ALA A 1 91 ? -15.118 -1.788 18.899 1.00 77.19 91 ALA A CA 1
ATOM 661 C C . ALA A 1 91 ? -14.952 -3.019 19.808 1.00 77.19 91 ALA A C 1
ATOM 663 O O . ALA A 1 91 ? -15.666 -3.156 20.800 1.00 77.19 91 ALA A O 1
ATOM 664 N N . ARG A 1 92 ? -13.967 -3.885 19.526 1.00 75.38 92 ARG A N 1
ATOM 665 C CA . ARG A 1 92 ? -13.654 -5.055 20.369 1.00 75.38 92 ARG A CA 1
ATOM 666 C C . ARG A 1 92 ? -13.193 -4.661 21.774 1.00 75.38 92 ARG A C 1
ATOM 668 O O . ARG A 1 92 ? -13.592 -5.307 22.734 1.00 75.38 92 ARG A O 1
ATOM 675 N N . ARG A 1 93 ? -12.422 -3.577 21.916 1.00 69.88 93 ARG A N 1
ATOM 676 C CA . ARG A 1 93 ? -12.013 -3.051 23.235 1.00 69.88 93 ARG A CA 1
ATOM 677 C C . ARG A 1 93 ? -13.158 -2.407 24.024 1.00 69.88 93 ARG A C 1
ATOM 679 O O . ARG A 1 93 ? -13.057 -2.323 25.241 1.00 69.88 93 ARG A O 1
ATOM 686 N N . GLY A 1 94 ? -14.222 -1.965 23.353 1.00 59.78 94 GLY A N 1
ATOM 687 C CA . GLY A 1 94 ? -15.416 -1.413 24.000 1.00 59.78 94 GLY A CA 1
ATOM 688 C C . GLY A 1 94 ? -16.368 -2.465 24.579 1.00 59.78 94 GLY A C 1
ATOM 689 O O . GLY A 1 94 ? -17.089 -2.145 25.509 1.00 59.78 94 GLY A O 1
ATOM 690 N N . ARG A 1 95 ? -16.355 -3.708 24.070 1.00 59.62 95 ARG A N 1
ATOM 691 C CA . ARG A 1 95 ? -17.190 -4.827 24.568 1.00 59.62 95 ARG A CA 1
ATOM 692 C C . ARG A 1 95 ? -16.622 -5.569 25.782 1.00 59.62 95 ARG A C 1
ATOM 694 O O . ARG A 1 95 ? -17.302 -6.429 26.322 1.00 59.62 95 ARG A O 1
ATOM 701 N N . GLY A 1 96 ? -15.370 -5.305 26.150 1.00 53.03 96 GLY A N 1
ATOM 702 C CA . GLY A 1 96 ? -14.701 -5.927 27.301 1.00 53.03 96 GLY A CA 1
ATOM 703 C C . GLY A 1 96 ? -14.718 -5.070 28.571 1.00 53.03 96 GLY A C 1
ATOM 704 O O . GLY A 1 96 ? -13.924 -5.327 29.470 1.00 53.03 96 GLY A O 1
ATOM 705 N N . ARG A 1 97 ? -15.543 -4.020 28.605 1.00 46.69 97 ARG A N 1
ATOM 706 C CA . ARG A 1 97 ? -15.847 -3.187 29.774 1.00 46.69 97 ARG A CA 1
ATOM 707 C C . ARG A 1 97 ? -17.343 -3.243 30.019 1.00 46.69 97 ARG A C 1
ATOM 709 O O . ARG A 1 97 ? -17.713 -3.135 31.202 1.00 46.69 97 ARG A O 1
#